Protein AF-A0A1G6MCB2-F1 (afdb_monomer_lite)

Secondary structure (DSSP, 8-state):
-----PPP----HHHHHHHHHHHHHHHHHS---HHHHHHHSS--HHHHHHHHT-STTSPPHHHHHHHHT--HHHHHHHHHHHHHHHHTTPPPSS-HHHHHHHHHHHHHHHSS--HHHHHHHHHHHHHHHHHH-HHHHHHHHHHHHHHHHHHHHHH-

Foldseek 3Di:
DDDPPDDQDDDDPVVLVVLLVVVLCCVQPVVDDLVNSVVVDSDDPVRNVVSQPPDVVDHGSVVSSVVVVPDVVVVVVVVVVQVVCVVVVHDRPDPPVVVVVVVVVVCVVVLAPPLVNLLVVLVVVLVVVCVVPVVVSVVVVVVSVVVSVVRVVPRD

pLDDT: mean 75.67, std 14.02, range [34.69, 95.62]

Structure (mmCIF, N/CA/C/O backbone):
data_AF-A0A1G6MCB2-F1
#
_entry.id   AF-A0A1G6MCB2-F1
#
loop_
_atom_site.group_PDB
_atom_site.id
_atom_site.type_symbol
_atom_site.label_atom_id
_atom_site.label_alt_id
_atom_site.label_comp_id
_atom_site.label_asym_id
_atom_site.label_entity_id
_atom_site.label_seq_id
_atom_site.pdbx_PDB_ins_code
_atom_site.Cartn_x
_atom_site.Cartn_y
_atom_site.Cartn_z
_atom_site.occupancy
_atom_site.B_iso_or_equiv
_atom_site.auth_seq_id
_atom_site.auth_comp_id
_atom_site.auth_asym_id
_atom_site.auth_atom_id
_atom_site.pdbx_PDB_model_num
ATOM 1 N N . MET A 1 1 ? -46.541 5.084 17.894 1.00 36.16 1 MET A N 1
ATOM 2 C CA . MET A 1 1 ? -45.274 4.320 17.823 1.00 36.16 1 MET A CA 1
ATOM 3 C C . MET A 1 1 ? -44.115 5.305 17.905 1.00 36.16 1 MET A C 1
ATOM 5 O O . MET A 1 1 ? -43.926 6.080 16.977 1.00 36.16 1 MET A O 1
ATOM 9 N N . ALA A 1 2 ? -43.405 5.352 19.033 1.00 34.69 2 ALA A N 1
ATOM 10 C CA . ALA A 1 2 ? -42.276 6.259 19.226 1.00 34.69 2 ALA A CA 1
ATOM 11 C C . ALA A 1 2 ? -41.012 5.657 18.590 1.00 34.69 2 ALA A C 1
ATOM 13 O O . ALA A 1 2 ? -40.530 4.615 19.033 1.00 34.69 2 ALA A O 1
ATOM 14 N N . LYS A 1 3 ? -40.476 6.299 17.545 1.00 37.91 3 LYS A N 1
ATOM 15 C CA . LYS A 1 3 ? -39.128 5.999 17.046 1.00 37.91 3 LYS A CA 1
ATOM 16 C C . LYS A 1 3 ? -38.129 6.471 18.105 1.00 37.91 3 LYS A C 1
ATOM 18 O O . LYS A 1 3 ? -37.939 7.670 18.270 1.00 37.91 3 LYS A O 1
ATOM 23 N N . LYS A 1 4 ? -37.511 5.533 18.830 1.00 37.75 4 LYS A N 1
ATOM 24 C CA . LYS A 1 4 ? -36.313 5.795 19.639 1.00 37.75 4 LYS A CA 1
ATOM 25 C C . LYS A 1 4 ? -35.195 6.238 18.692 1.00 37.75 4 LYS A C 1
ATOM 27 O O . LYS A 1 4 ? -34.599 5.414 18.007 1.00 37.75 4 LYS A O 1
ATOM 32 N N . THR A 1 5 ? -34.927 7.535 18.633 1.00 40.19 5 THR A N 1
ATOM 33 C CA . THR A 1 5 ? -33.677 8.080 18.104 1.00 40.19 5 THR A CA 1
ATOM 34 C C . THR A 1 5 ? -32.558 7.634 19.041 1.00 40.19 5 THR A C 1
ATOM 36 O O . THR A 1 5 ? -32.458 8.115 20.168 1.00 40.19 5 THR A O 1
ATOM 39 N N . ALA A 1 6 ? -31.758 6.658 18.608 1.00 47.28 6 ALA A N 1
ATOM 40 C CA . ALA A 1 6 ? -30.525 6.288 19.291 1.00 47.28 6 ALA A CA 1
ATOM 41 C C . ALA A 1 6 ? -29.640 7.541 19.402 1.00 47.28 6 ALA A C 1
ATOM 43 O O . ALA A 1 6 ? -29.409 8.227 18.404 1.00 47.28 6 ALA A O 1
ATOM 44 N N . GLY A 1 7 ? -29.221 7.882 20.622 1.00 48.47 7 GLY A N 1
ATOM 45 C CA . GLY A 1 7 ? -28.342 9.021 20.864 1.00 48.47 7 GLY A CA 1
ATOM 46 C C . GLY A 1 7 ? -27.043 8.835 20.088 1.00 48.47 7 GLY A C 1
ATOM 47 O O . GLY A 1 7 ? -26.383 7.810 20.242 1.00 48.47 7 GLY A O 1
ATOM 48 N N . LYS A 1 8 ? -26.699 9.804 19.233 1.00 59.78 8 LYS A N 1
ATOM 49 C CA . LYS A 1 8 ? -25.402 9.830 18.548 1.00 59.78 8 LYS A CA 1
ATOM 50 C C . LYS A 1 8 ? -24.305 9.822 19.606 1.00 59.78 8 LYS A C 1
ATOM 52 O O . LYS A 1 8 ? -24.335 10.654 20.511 1.00 59.78 8 LYS A O 1
ATOM 57 N N . LYS A 1 9 ? -23.348 8.904 19.493 1.00 67.00 9 LYS A N 1
ATOM 58 C CA . LYS A 1 9 ? -22.188 8.873 20.380 1.00 67.00 9 LYS A CA 1
ATOM 59 C C . LYS A 1 9 ? -21.376 10.155 20.169 1.00 67.00 9 LYS A C 1
ATOM 61 O O . LYS A 1 9 ? -20.851 10.391 19.082 1.00 67.00 9 LYS A O 1
ATOM 66 N N . GLU A 1 10 ? -21.310 11.013 21.184 1.00 73.31 10 GLU A N 1
ATOM 67 C CA . GLU A 1 10 ? -20.465 12.208 21.142 1.00 73.31 10 GLU A CA 1
ATOM 68 C C . GLU A 1 10 ? -19.016 11.821 21.429 1.00 73.31 10 GLU A C 1
ATOM 70 O O . GLU A 1 10 ? -18.661 11.389 22.524 1.00 73.31 10 GLU A O 1
ATOM 75 N N . TRP A 1 11 ? -18.178 11.958 20.409 1.00 78.50 11 TRP A N 1
ATOM 76 C CA . TRP A 1 11 ? -16.747 11.711 20.492 1.00 78.50 11 TRP A CA 1
ATOM 77 C C . TRP A 1 11 ? -16.010 12.965 20.960 1.00 78.50 11 TRP A C 1
ATOM 79 O O . TRP A 1 11 ? -16.284 14.074 20.493 1.00 78.50 11 TRP A O 1
ATOM 89 N N . THR A 1 12 ? -15.000 12.801 21.812 1.00 86.69 12 THR A N 1
ATOM 90 C CA . THR A 1 12 ? -14.097 13.909 22.137 1.00 86.69 12 THR A CA 1
ATOM 91 C C . THR A 1 12 ? -13.251 14.295 20.920 1.00 86.69 12 THR A C 1
ATOM 93 O O . THR A 1 12 ? -13.000 13.495 20.016 1.00 86.69 12 THR A O 1
ATOM 96 N N . LYS A 1 13 ? -12.717 15.522 20.903 1.00 83.12 13 LYS A N 1
ATOM 97 C CA . LYS A 1 13 ? -11.844 16.006 19.814 1.00 83.12 13 LYS A CA 1
ATOM 98 C C . LYS A 1 13 ? -10.632 15.093 19.568 1.00 83.12 13 LYS A C 1
ATOM 100 O O . LYS A 1 13 ? -10.228 14.898 18.426 1.00 83.12 13 LYS A O 1
ATOM 105 N N . LYS A 1 14 ? -10.057 14.526 20.635 1.00 84.94 14 LYS A N 1
ATOM 106 C CA . LYS A 1 14 ? -8.897 13.625 20.555 1.00 84.94 14 LYS A CA 1
ATOM 107 C C . LYS A 1 14 ? -9.273 12.262 19.969 1.00 84.94 14 LYS A C 1
ATOM 109 O O . LYS A 1 14 ? -8.492 11.686 19.217 1.00 84.94 14 LYS A O 1
ATOM 114 N N . GLU A 1 15 ? -10.457 11.756 20.298 1.00 84.31 15 GLU A N 1
ATOM 115 C CA . GLU A 1 15 ? -10.978 10.507 19.738 1.00 84.31 15 GLU A CA 1
ATOM 116 C C . GLU A 1 15 ? -11.364 10.673 18.272 1.00 84.31 15 GLU A C 1
ATOM 118 O O . GLU A 1 15 ? -10.999 9.825 17.467 1.00 84.31 15 GLU A O 1
ATOM 123 N N . LEU A 1 16 ? -11.997 11.791 17.902 1.00 85.31 16 LEU A N 1
ATOM 124 C CA . LEU A 1 16 ? -12.309 12.102 16.504 1.00 85.31 16 LEU A CA 1
ATOM 125 C C . LEU A 1 16 ? -11.060 12.118 15.630 1.00 85.31 16 LEU A C 1
ATOM 127 O O . LEU A 1 16 ? -11.087 11.577 14.531 1.00 85.31 16 LEU A O 1
ATOM 131 N N . GLU A 1 17 ? -9.961 12.692 16.118 1.00 85.38 17 GLU A N 1
ATOM 132 C CA . GLU A 1 17 ? -8.720 12.725 15.343 1.00 85.38 17 GLU A CA 1
ATOM 133 C C . GLU A 1 17 ? -8.082 11.333 15.219 1.00 85.38 17 GLU A C 1
ATOM 135 O O . GLU A 1 17 ? -7.570 10.982 14.156 1.00 85.38 17 GLU A O 1
ATOM 140 N N . ARG A 1 18 ? -8.172 10.498 16.265 1.00 85.69 18 ARG A N 1
ATOM 141 C CA . ARG A 1 18 ? -7.745 9.089 16.197 1.00 85.69 18 ARG A CA 1
ATOM 142 C C . ARG A 1 18 ? -8.581 8.289 15.200 1.00 85.69 18 ARG A C 1
ATOM 144 O O . ARG A 1 18 ? -8.017 7.571 14.381 1.00 85.69 18 ARG A O 1
ATOM 151 N N . ILE A 1 19 ? -9.904 8.434 15.250 1.00 87.81 19 ILE A N 1
ATOM 152 C CA . ILE A 1 19 ? -10.839 7.754 14.345 1.00 87.81 19 ILE A CA 1
ATOM 153 C C . ILE A 1 19 ? -10.600 8.211 12.908 1.00 87.81 19 ILE A C 1
ATOM 155 O O . ILE A 1 19 ? -10.506 7.376 12.015 1.00 87.81 19 ILE A O 1
ATOM 159 N N . ARG A 1 20 ? -10.416 9.518 12.685 1.00 89.94 20 ARG A N 1
ATOM 160 C CA . ARG A 1 20 ? -10.052 10.054 11.374 1.00 89.94 20 ARG A CA 1
ATOM 161 C C . ARG A 1 20 ? -8.779 9.404 10.845 1.00 89.94 20 ARG A C 1
ATOM 163 O O . ARG A 1 20 ? -8.791 8.929 9.718 1.00 89.94 20 ARG A O 1
ATOM 170 N N . SER A 1 21 ? -7.709 9.384 11.640 1.00 85.50 21 SER A N 1
ATOM 171 C CA . SER A 1 21 ? -6.424 8.812 11.224 1.00 85.50 21 SER A CA 1
ATOM 172 C C . SER A 1 21 ? -6.535 7.326 10.879 1.00 85.50 21 SER A C 1
ATOM 174 O O . SER A 1 21 ? -5.906 6.874 9.929 1.00 85.50 21 SER A O 1
ATOM 176 N N . LEU A 1 22 ? -7.333 6.571 11.634 1.00 86.19 22 LEU A N 1
ATOM 177 C CA . LEU A 1 22 ? -7.572 5.156 11.368 1.00 86.19 22 LEU A CA 1
ATOM 178 C C . LEU A 1 22 ? -8.383 4.948 10.082 1.00 86.19 22 LEU A C 1
ATOM 180 O O . LEU A 1 22 ? -8.021 4.128 9.249 1.00 86.19 22 LEU A O 1
ATOM 184 N N . MET A 1 23 ? -9.463 5.706 9.897 1.00 88.44 23 MET A N 1
ATOM 185 C CA . MET A 1 23 ? -10.289 5.633 8.688 1.00 88.44 23 MET A CA 1
ATOM 186 C C . MET A 1 23 ? -9.527 6.057 7.437 1.00 88.44 23 MET A C 1
ATOM 188 O O . MET A 1 23 ? -9.745 5.499 6.366 1.00 88.44 23 MET A O 1
ATOM 192 N N . GLU A 1 24 ? -8.637 7.034 7.577 1.00 87.94 24 GLU A N 1
ATOM 193 C CA . GLU A 1 24 ? -7.734 7.474 6.523 1.00 87.94 24 GLU A CA 1
ATOM 194 C C . GLU A 1 24 ? -6.824 6.328 6.069 1.00 87.94 24 GLU A C 1
ATOM 196 O O . GLU A 1 24 ? -6.745 6.055 4.874 1.00 87.94 24 GLU A O 1
ATOM 201 N N . ASP A 1 25 ? -6.214 5.604 7.012 1.00 79.12 25 ASP A N 1
ATOM 202 C CA . ASP A 1 25 ? -5.392 4.423 6.724 1.00 79.12 25 ASP A CA 1
ATOM 203 C C . ASP A 1 25 ? -6.205 3.291 6.074 1.00 79.12 25 ASP A C 1
ATOM 205 O O . ASP A 1 25 ? -5.805 2.748 5.045 1.00 79.12 25 ASP A O 1
ATOM 209 N N . LEU A 1 26 ? -7.389 2.979 6.609 1.00 80.81 26 LEU A N 1
ATOM 210 C CA . LEU A 1 26 ? -8.266 1.946 6.048 1.00 80.81 26 LEU A CA 1
ATOM 211 C C . LEU A 1 26 ? -8.708 2.277 4.613 1.00 80.81 26 LEU A C 1
ATOM 213 O O . LEU A 1 26 ? -8.744 1.401 3.746 1.00 80.81 26 LEU A O 1
ATOM 217 N N . TYR A 1 27 ? -9.016 3.546 4.345 1.00 86.38 27 TYR A N 1
ATOM 218 C CA . TYR A 1 27 ? -9.424 4.006 3.022 1.00 86.38 27 TYR A CA 1
ATOM 219 C C . TYR A 1 27 ? -8.267 3.985 2.013 1.00 86.38 27 TYR A C 1
ATOM 221 O O . TYR A 1 27 ? -8.420 3.475 0.902 1.00 86.38 27 TYR A O 1
ATOM 229 N N . ILE A 1 28 ? -7.116 4.546 2.398 1.00 80.38 28 ILE A N 1
ATOM 230 C CA . ILE A 1 28 ? -5.965 4.751 1.511 1.00 80.38 28 ILE A CA 1
ATOM 231 C C . ILE A 1 28 ? -5.183 3.449 1.313 1.00 80.38 28 ILE A C 1
ATOM 233 O O . ILE A 1 28 ? -4.854 3.112 0.183 1.00 80.38 28 ILE A O 1
ATOM 237 N N . ASN A 1 29 ? -4.899 2.707 2.386 1.00 72.56 29 ASN A N 1
ATOM 238 C CA . ASN A 1 29 ? -3.966 1.574 2.358 1.00 72.56 29 ASN A CA 1
ATOM 239 C C . ASN A 1 29 ? -4.654 0.207 2.354 1.00 72.56 29 ASN A C 1
ATOM 241 O O . ASN A 1 29 ? -4.046 -0.785 1.954 1.00 72.56 29 ASN A O 1
ATOM 245 N N . LYS A 1 30 ? -5.903 0.119 2.828 1.00 73.88 30 LYS A N 1
ATOM 246 C CA . LYS A 1 30 ? -6.660 -1.147 2.898 1.00 73.88 30 LYS A CA 1
ATOM 247 C C . LYS A 1 30 ? -7.822 -1.214 1.909 1.00 73.88 30 LYS A C 1
ATOM 249 O O . LYS A 1 30 ? -8.566 -2.188 1.921 1.00 73.88 30 LYS A O 1
ATOM 254 N N . SER A 1 31 ? -7.961 -0.213 1.035 1.00 77.88 31 SER A N 1
ATOM 255 C CA . SER A 1 31 ? -8.990 -0.149 -0.012 1.00 77.88 31 SER A CA 1
ATOM 256 C C . SER A 1 31 ? -10.439 -0.257 0.484 1.00 77.88 31 SER A C 1
ATOM 258 O O . SER A 1 31 ? -11.329 -0.627 -0.282 1.00 77.88 31 SER A O 1
ATOM 260 N N . TYR A 1 32 ? -10.710 0.123 1.735 1.00 81.38 32 TYR A N 1
ATOM 261 C CA . TYR A 1 32 ? -12.082 0.195 2.237 1.00 81.38 32 TYR A CA 1
ATOM 262 C C . TYR A 1 32 ? -12.879 1.261 1.479 1.00 81.38 32 TYR A C 1
ATOM 264 O O . TYR A 1 32 ? -12.391 2.356 1.192 1.00 81.38 32 TYR A O 1
ATOM 272 N N . SER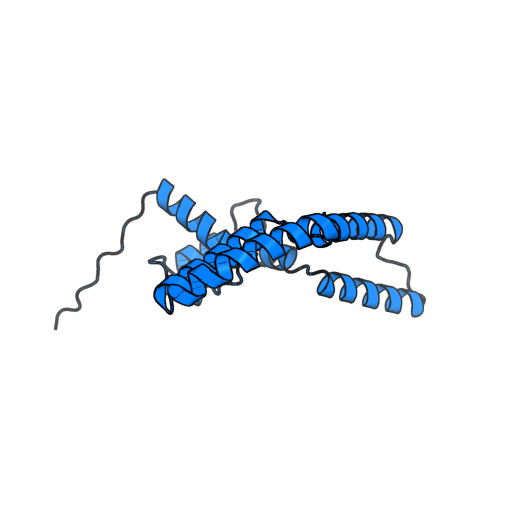 A 1 33 ? -14.144 0.969 1.184 1.00 86.44 33 SER A N 1
ATOM 273 C CA . SER A 1 33 ? -15.079 1.965 0.663 1.00 86.44 33 SER A CA 1
ATOM 274 C C . SER A 1 33 ? -15.615 2.859 1.784 1.00 86.44 33 SER A C 1
ATOM 276 O O . SER A 1 33 ? -15.731 2.451 2.939 1.00 86.44 33 SER A O 1
ATOM 278 N N . LEU A 1 34 ? -16.027 4.082 1.438 1.00 85.31 34 LEU A N 1
ATOM 279 C CA . LEU A 1 34 ? -16.682 4.982 2.395 1.00 85.31 34 LEU A CA 1
ATOM 280 C C . LEU A 1 34 ? -17.957 4.357 2.982 1.00 85.31 34 LEU A C 1
ATOM 282 O O . LEU A 1 34 ? -18.261 4.581 4.146 1.00 85.31 34 LEU A O 1
ATOM 286 N N . ALA A 1 35 ? -18.681 3.554 2.194 1.00 84.50 35 ALA A N 1
ATOM 287 C CA . ALA A 1 35 ? -19.880 2.857 2.647 1.00 84.50 35 ALA A CA 1
ATOM 288 C C . ALA A 1 35 ? -19.565 1.812 3.729 1.00 84.50 35 ALA A C 1
ATOM 290 O O . ALA A 1 35 ? -20.271 1.754 4.731 1.00 84.50 35 ALA A O 1
ATOM 291 N N . GLN A 1 36 ? -18.481 1.044 3.564 1.00 82.81 36 GLN A N 1
ATOM 292 C CA . GLN A 1 36 ? -18.005 0.106 4.589 1.00 82.81 36 GLN A CA 1
ATOM 293 C C . GLN A 1 36 ? -17.585 0.845 5.861 1.00 82.81 36 GLN A C 1
ATOM 295 O O . GLN A 1 36 ? -18.010 0.473 6.948 1.00 82.81 36 GLN A O 1
ATOM 300 N N . LEU A 1 37 ? -16.842 1.949 5.729 1.00 85.94 37 LEU A N 1
ATOM 301 C CA . LEU A 1 37 ? -16.427 2.756 6.881 1.00 85.94 37 LEU A CA 1
ATOM 302 C C . LEU A 1 37 ? -17.621 3.349 7.644 1.00 85.94 37 LEU A C 1
ATOM 304 O O . LEU A 1 37 ? -17.601 3.368 8.867 1.00 85.94 37 LEU A O 1
ATOM 308 N N . ILE A 1 38 ? -18.666 3.802 6.946 1.00 85.62 38 ILE A N 1
ATOM 309 C CA . ILE A 1 38 ? -19.906 4.297 7.573 1.00 85.62 38 ILE A CA 1
ATOM 310 C C . ILE A 1 38 ? -20.693 3.156 8.235 1.00 85.62 38 ILE A C 1
ATOM 312 O O . ILE A 1 38 ? -21.347 3.373 9.249 1.00 85.62 38 ILE A O 1
ATOM 316 N N . GLY A 1 39 ? -20.674 1.955 7.652 1.00 81.56 39 GLY A N 1
ATOM 317 C CA . GLY A 1 39 ? -21.378 0.794 8.198 1.00 81.56 39 GLY A CA 1
ATOM 318 C C . GLY A 1 39 ? -20.715 0.219 9.451 1.00 81.56 39 GLY A C 1
ATOM 319 O O . GLY A 1 39 ? -21.408 -0.217 10.364 1.00 81.56 39 GLY A O 1
ATOM 320 N N . GLU A 1 40 ? -19.383 0.233 9.503 1.00 81.25 40 GLU A N 1
ATOM 321 C CA . GLU A 1 40 ? -18.601 -0.317 10.617 1.00 81.25 40 GLU A CA 1
ATOM 322 C C . GLU A 1 40 ? -18.396 0.679 11.765 1.00 81.25 40 GLU A C 1
ATOM 324 O O . GLU A 1 40 ? -18.183 0.274 12.909 1.00 81.25 40 GLU A O 1
ATOM 329 N N . TRP A 1 41 ? -18.471 1.982 11.485 1.00 80.81 41 TRP A N 1
ATOM 330 C CA . TRP A 1 41 ? -18.185 3.029 12.459 1.00 80.81 41 TRP A CA 1
ATOM 331 C C . TRP A 1 41 ? -19.344 4.012 12.594 1.00 80.81 41 TRP A C 1
ATOM 333 O O . TRP A 1 41 ? -19.926 4.446 11.606 1.00 80.81 41 TRP A O 1
ATOM 343 N N . ASP A 1 42 ? -19.614 4.464 13.822 1.00 81.12 42 ASP A N 1
ATOM 344 C CA . ASP A 1 42 ? -20.643 5.472 14.128 1.00 81.12 42 ASP A CA 1
ATOM 345 C C . ASP A 1 42 ? -20.186 6.900 13.745 1.00 81.12 42 ASP A C 1
ATOM 347 O O . ASP A 1 42 ? -20.066 7.805 14.576 1.00 81.12 42 ASP A O 1
ATOM 351 N N . VAL A 1 43 ? -19.841 7.090 12.468 1.00 84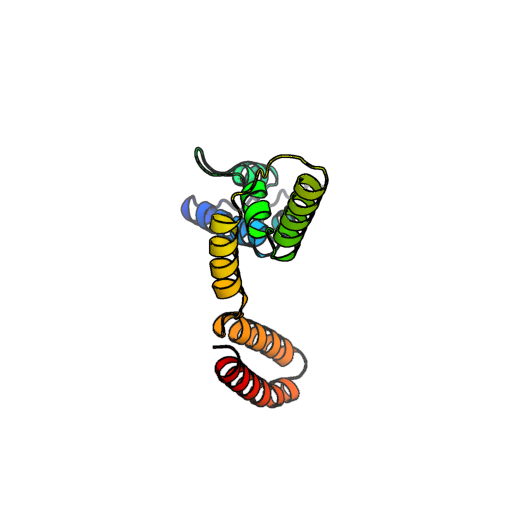.06 43 VAL A N 1
ATOM 352 C CA . VAL A 1 43 ? -19.426 8.361 11.866 1.00 84.06 43 VAL A CA 1
ATOM 353 C C . VAL A 1 43 ? -20.339 8.672 10.687 1.00 84.06 43 VAL A C 1
ATOM 355 O O . VAL A 1 43 ? -20.564 7.855 9.798 1.00 84.06 43 VAL A O 1
ATOM 358 N N . SER A 1 44 ? -20.867 9.896 10.652 1.00 85.56 44 SER A N 1
ATOM 359 C CA . SER A 1 44 ? -21.781 10.303 9.584 1.00 85.56 44 SER A CA 1
ATOM 360 C C . SER A 1 44 ? -21.082 10.417 8.224 1.00 85.56 44 SER A C 1
ATOM 362 O O . SER A 1 44 ? -19.928 10.848 8.135 1.00 85.56 44 SER A O 1
ATOM 364 N N . ALA A 1 45 ? -21.826 10.154 7.146 1.00 85.00 45 ALA A N 1
ATOM 365 C CA . ALA A 1 45 ? -21.349 10.346 5.775 1.00 85.00 45 ALA A CA 1
ATOM 366 C C . ALA A 1 45 ? -20.825 11.773 5.518 1.00 85.00 45 ALA A C 1
ATOM 368 O O . ALA A 1 45 ? -19.842 11.959 4.804 1.00 85.00 45 ALA A O 1
ATOM 369 N N . GLN A 1 46 ? -21.442 12.785 6.141 1.00 86.25 46 GLN A N 1
ATOM 370 C CA . GLN A 1 46 ? -21.009 14.181 6.033 1.00 86.25 46 GLN A CA 1
ATOM 371 C C . GLN A 1 46 ? -19.632 14.407 6.671 1.00 86.25 46 GLN A C 1
ATOM 373 O O . GLN A 1 46 ? -18.785 1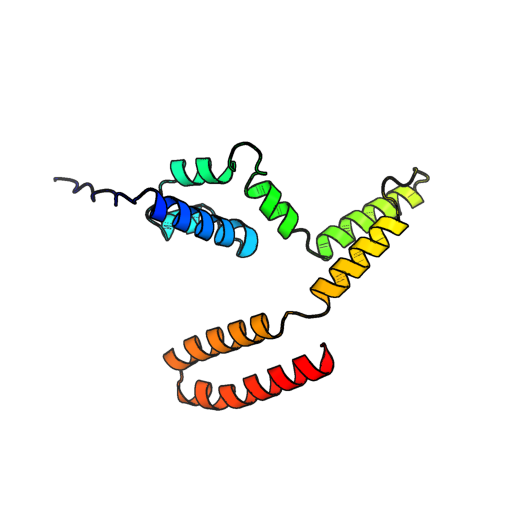5.090 6.092 1.00 86.25 46 GLN A O 1
ATOM 378 N N . THR A 1 47 ? -19.389 13.812 7.843 1.00 88.38 47 THR A N 1
ATOM 379 C CA . THR A 1 47 ? -18.092 13.876 8.533 1.00 88.38 47 THR A CA 1
ATOM 380 C C . THR A 1 47 ? -17.004 13.229 7.684 1.00 88.38 47 THR A C 1
ATOM 382 O O . THR A 1 47 ? -15.958 13.838 7.455 1.00 88.38 47 THR A O 1
ATOM 385 N N . LEU A 1 48 ? -17.280 12.034 7.158 1.00 89.06 48 LEU A N 1
ATOM 386 C CA . LEU A 1 48 ? -16.328 11.288 6.344 1.00 89.06 48 LEU A CA 1
ATOM 387 C C . LEU A 1 48 ? -16.012 12.020 5.030 1.00 89.06 48 LEU A C 1
ATOM 389 O O . LEU A 1 48 ? -14.848 12.157 4.666 1.00 89.06 48 LEU A O 1
ATOM 393 N N . ALA A 1 49 ? -17.023 12.589 4.363 1.00 87.62 49 ALA A N 1
ATOM 394 C CA . ALA A 1 49 ? -16.835 13.399 3.158 1.00 87.62 49 ALA A CA 1
ATOM 395 C C . ALA A 1 49 ? -15.996 14.663 3.415 1.00 87.62 49 ALA A C 1
ATOM 397 O O . ALA A 1 49 ? -15.215 15.070 2.556 1.00 87.62 49 ALA A O 1
ATOM 398 N N . LYS A 1 50 ? -16.126 15.283 4.596 1.00 89.44 50 LYS A N 1
ATOM 399 C CA . LYS A 1 50 ? -15.285 16.418 4.999 1.00 89.44 50 LYS A CA 1
ATOM 400 C C . LYS A 1 50 ? -13.839 15.986 5.229 1.00 89.44 50 LYS A C 1
ATOM 402 O O . LYS A 1 50 ? -12.935 16.676 4.776 1.00 89.44 50 LYS A O 1
ATOM 407 N N . TRP A 1 51 ? -13.619 14.862 5.906 1.00 92.12 51 TRP A N 1
ATOM 408 C CA . TRP A 1 51 ? -12.272 14.335 6.141 1.00 92.12 51 TRP A CA 1
ATOM 409 C C . TRP A 1 51 ? -11.578 13.914 4.850 1.00 92.12 51 TRP A C 1
ATOM 411 O O . TRP A 1 51 ? -10.404 14.229 4.677 1.00 92.12 51 TRP A O 1
ATOM 421 N N . LYS A 1 52 ? -12.324 13.319 3.912 1.00 91.12 52 LYS A N 1
ATOM 422 C CA . LYS A 1 52 ? -11.829 12.896 2.597 1.00 91.12 52 LYS A CA 1
ATOM 423 C C . LYS A 1 52 ? -11.159 14.023 1.806 1.00 91.12 52 LYS A C 1
ATOM 425 O O . LYS A 1 52 ? -10.208 13.782 1.067 1.00 91.12 52 LYS A O 1
ATOM 430 N N . LYS A 1 53 ? -11.627 15.263 1.977 1.00 91.38 53 LYS A N 1
ATOM 431 C CA . LYS A 1 53 ? -11.062 16.449 1.315 1.00 91.38 53 LYS A CA 1
ATOM 432 C C . LYS A 1 53 ? -9.664 16.830 1.819 1.00 91.38 53 LYS A C 1
ATOM 434 O O . LYS A 1 53 ? -9.024 17.655 1.184 1.00 91.38 53 LYS A O 1
ATOM 439 N N . GLY A 1 54 ? -9.191 16.237 2.916 1.00 84.56 54 GLY A N 1
ATOM 440 C CA . GLY A 1 54 ? -7.937 16.623 3.562 1.00 84.56 54 GLY A CA 1
ATOM 441 C C . GLY A 1 54 ? -8.069 17.901 4.398 1.00 84.56 54 GLY A C 1
ATOM 442 O O . GLY A 1 54 ? -9.099 18.584 4.386 1.00 84.56 54 GLY A O 1
ATOM 443 N N . LYS A 1 55 ? -7.035 18.216 5.187 1.00 84.56 55 LYS A N 1
ATOM 444 C CA . LYS A 1 55 ? -6.893 19.543 5.814 1.00 84.56 55 LYS A CA 1
ATOM 445 C C . LYS A 1 55 ? -6.394 20.572 4.788 1.00 84.56 55 LYS A C 1
ATOM 447 O O . LYS A 1 55 ? -5.846 20.193 3.757 1.00 84.56 55 LYS A O 1
ATOM 452 N N . PRO A 1 56 ? -6.526 21.879 5.076 1.00 80.81 56 PRO A N 1
ATOM 453 C CA . PRO A 1 56 ? -5.864 22.912 4.285 1.00 80.81 56 PRO A CA 1
ATOM 454 C C . PRO A 1 56 ? -4.364 22.610 4.132 1.00 80.81 56 PRO A C 1
ATOM 456 O O . PRO A 1 56 ? -3.667 22.460 5.132 1.00 80.81 56 PRO A O 1
ATOM 459 N N . GLY A 1 57 ? -3.892 22.494 2.888 1.00 78.75 57 GLY A N 1
ATOM 460 C CA . GLY A 1 57 ? -2.505 22.138 2.561 1.00 78.75 57 GLY A CA 1
ATOM 461 C C . GLY A 1 57 ? -2.218 20.635 2.430 1.00 78.75 57 GLY A C 1
ATOM 462 O O . GLY A 1 57 ? -1.113 20.272 2.039 1.00 78.75 57 GLY A O 1
ATOM 463 N N . GLU A 1 58 ? -3.186 19.757 2.707 1.00 81.25 58 GLU A N 1
ATOM 464 C CA . GLU A 1 58 ? -3.074 18.314 2.468 1.00 81.25 58 GLU A CA 1
ATOM 465 C C . GLU A 1 58 ? -3.741 17.931 1.141 1.00 81.25 58 GLU A C 1
ATOM 467 O O . GLU A 1 58 ? -4.783 18.472 0.771 1.00 81.25 58 GLU A O 1
ATOM 472 N N . LYS A 1 59 ? -3.163 16.944 0.447 1.00 82.50 59 LYS A N 1
ATOM 473 C CA . LYS A 1 59 ? -3.839 16.264 -0.664 1.00 82.50 59 LYS A CA 1
ATOM 474 C C . LYS A 1 59 ? -5.078 15.527 -0.155 1.00 82.50 59 LYS A C 1
ATOM 476 O O . LYS A 1 59 ? -5.113 15.042 0.981 1.00 82.50 59 LYS A O 1
ATOM 481 N N . THR A 1 60 ? -6.073 15.389 -1.019 1.00 91.12 60 THR A N 1
ATOM 482 C CA . THR A 1 60 ? -7.277 14.613 -0.720 1.00 91.12 60 THR A CA 1
ATOM 483 C C . THR A 1 60 ? -6.932 13.147 -0.449 1.00 91.12 60 THR A C 1
ATOM 485 O O . THR A 1 60 ? -5.869 12.636 -0.813 1.00 91.12 60 THR A O 1
ATOM 488 N N . TRP A 1 61 ? -7.834 12.438 0.224 1.00 89.81 61 TRP A N 1
ATOM 489 C CA . TRP A 1 61 ? -7.675 11.004 0.455 1.00 89.81 61 TRP A CA 1
ATOM 490 C C . TRP A 1 61 ? -7.659 10.231 -0.864 1.00 89.81 61 TRP A C 1
ATOM 492 O O . TRP A 1 61 ? -6.916 9.267 -0.966 1.00 89.81 61 TRP A O 1
ATOM 502 N N . ASP A 1 62 ? -8.413 10.677 -1.874 1.00 84.94 62 ASP A N 1
ATOM 503 C CA . ASP A 1 62 ? -8.407 10.078 -3.215 1.00 84.94 62 ASP A CA 1
ATOM 504 C C . ASP A 1 62 ? -7.053 10.231 -3.907 1.00 84.94 62 ASP A C 1
ATOM 506 O O . ASP A 1 62 ? -6.528 9.263 -4.436 1.00 84.94 62 ASP A O 1
ATOM 510 N N . GLU A 1 63 ? -6.454 11.422 -3.874 1.00 82.44 63 GLU A N 1
ATOM 511 C CA . GLU A 1 63 ? -5.140 11.661 -4.486 1.00 82.44 63 GLU A CA 1
ATOM 512 C C . GLU A 1 63 ? -4.031 10.884 -3.779 1.00 82.44 63 GLU A C 1
ATOM 514 O O . GLU A 1 63 ? -3.104 10.391 -4.417 1.00 82.44 63 GLU A O 1
ATOM 519 N N . ARG A 1 64 ? -4.117 10.764 -2.451 1.00 79.38 64 ARG A N 1
ATOM 520 C CA . ARG A 1 64 ? -3.162 9.973 -1.666 1.00 79.38 64 ARG A CA 1
ATOM 521 C C . ARG A 1 64 ? -3.365 8.478 -1.872 1.00 79.38 64 ARG A C 1
ATOM 523 O O . ARG A 1 64 ? -2.382 7.759 -1.997 1.00 79.38 64 ARG A O 1
ATOM 530 N N . LYS A 1 65 ? -4.615 8.028 -1.989 1.00 78.44 65 LYS A N 1
ATOM 531 C CA . LYS A 1 65 ? -4.940 6.660 -2.391 1.00 78.44 65 LYS A CA 1
ATOM 532 C C . LYS A 1 65 ? -4.410 6.367 -3.789 1.00 78.44 65 LYS A C 1
ATOM 534 O O . LYS A 1 65 ? -3.712 5.387 -3.948 1.00 78.44 65 LYS A O 1
ATOM 539 N N . ALA A 1 66 ? -4.643 7.241 -4.764 1.00 72.31 66 ALA A N 1
ATOM 540 C CA . ALA A 1 66 ? -4.125 7.088 -6.121 1.00 72.31 66 ALA A CA 1
ATOM 541 C C . ALA A 1 66 ? -2.589 7.046 -6.160 1.00 72.31 66 ALA A C 1
ATOM 543 O O . ALA A 1 66 ? -2.022 6.291 -6.940 1.00 72.31 66 ALA A O 1
ATOM 544 N N . PHE A 1 67 ? -1.919 7.826 -5.305 1.00 64.94 67 PHE A N 1
ATOM 545 C CA . PHE A 1 67 ? -0.465 7.782 -5.156 1.00 64.94 67 PHE A CA 1
ATOM 546 C C . PHE A 1 67 ? 0.025 6.466 -4.532 1.00 64.94 67 PHE A C 1
ATOM 548 O O . PHE A 1 67 ? 1.043 5.945 -4.967 1.00 64.94 67 PHE A O 1
ATOM 555 N N . ASN A 1 68 ? -0.694 5.905 -3.559 1.00 58.62 68 ASN A N 1
ATOM 556 C CA . ASN A 1 68 ? -0.354 4.606 -2.965 1.00 58.62 68 ASN A CA 1
ATOM 557 C C . ASN A 1 68 ? -0.753 3.422 -3.868 1.00 58.62 68 ASN A C 1
ATOM 559 O O . ASN A 1 68 ? -0.089 2.391 -3.859 1.00 58.62 68 ASN A O 1
ATOM 563 N N . ASP A 1 69 ? -1.787 3.599 -4.692 1.00 59.09 69 ASP A N 1
ATOM 564 C CA . ASP A 1 69 ? -2.229 2.684 -5.748 1.00 59.09 69 ASP A CA 1
ATOM 565 C C . ASP A 1 69 ? -1.351 2.788 -7.014 1.00 59.09 69 ASP A C 1
ATOM 567 O O . ASP A 1 69 ? -1.612 2.070 -7.990 1.00 59.09 69 ASP A O 1
ATOM 571 N N . LEU A 1 70 ? -0.291 3.623 -7.019 1.00 58.34 70 LEU A N 1
ATOM 572 C CA . LEU A 1 70 ? 0.826 3.526 -7.972 1.00 58.34 70 LEU A CA 1
ATOM 573 C C . LEU A 1 70 ? 1.596 2.229 -7.704 1.00 58.34 70 LEU A C 1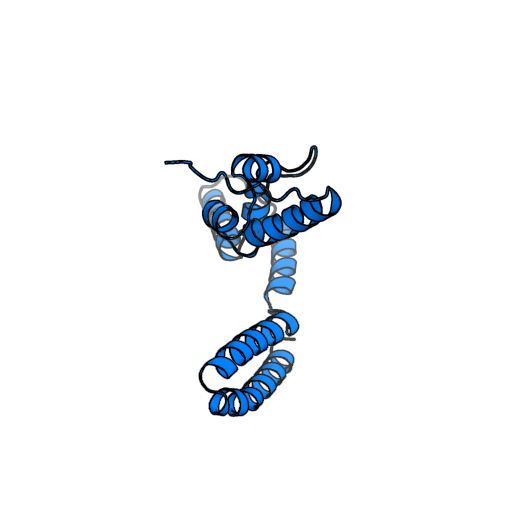
ATOM 575 O O . LEU A 1 70 ? 2.738 2.201 -7.260 1.00 58.34 70 LEU A O 1
ATOM 579 N N . THR A 1 71 ? 0.919 1.130 -7.988 1.00 56.03 71 THR A N 1
ATOM 580 C CA . THR A 1 71 ? 1.476 -0.204 -8.061 1.00 56.03 71 THR A CA 1
ATOM 581 C C . THR A 1 71 ? 2.523 -0.240 -9.179 1.00 56.03 71 THR A C 1
ATOM 583 O O . THR A 1 71 ? 2.386 0.480 -10.178 1.00 56.03 71 THR A O 1
ATOM 586 N N . PRO A 1 72 ? 3.528 -1.127 -9.095 1.00 52.56 72 PRO A N 1
ATOM 587 C CA . PRO A 1 72 ? 4.487 -1.357 -10.180 1.00 52.56 72 PRO A CA 1
ATOM 588 C C . PRO A 1 72 ? 3.826 -1.594 -11.546 1.00 52.56 72 PRO A C 1
ATOM 590 O O . PRO A 1 72 ? 4.397 -1.277 -12.587 1.00 52.56 72 PRO A O 1
ATOM 593 N N . ILE A 1 73 ? 2.592 -2.110 -11.547 1.00 52.97 73 ILE A N 1
ATOM 594 C CA . ILE A 1 73 ? 1.752 -2.301 -12.733 1.00 52.97 73 ILE A CA 1
ATOM 595 C C . ILE A 1 73 ? 1.366 -0.957 -13.367 1.00 52.97 73 ILE A C 1
ATOM 597 O O . ILE A 1 73 ? 1.594 -0.768 -14.557 1.00 52.97 73 ILE A O 1
ATOM 601 N N . LYS A 1 74 ? 0.849 -0.000 -12.583 1.00 61.25 74 LYS A N 1
ATOM 602 C CA . LYS A 1 74 ? 0.492 1.345 -13.072 1.00 61.25 74 LYS A CA 1
ATOM 603 C C . LYS A 1 74 ? 1.717 2.100 -13.591 1.00 61.25 74 LYS A C 1
ATOM 605 O O . LYS A 1 74 ? 1.653 2.793 -14.601 1.00 61.25 74 LYS A O 1
ATOM 610 N N . LEU A 1 75 ? 2.853 1.943 -12.910 1.00 63.72 75 LEU A N 1
ATOM 611 C CA . LEU A 1 75 ? 4.114 2.558 -13.324 1.00 63.72 75 LEU A CA 1
ATOM 612 C C . LEU A 1 75 ? 4.618 1.960 -14.649 1.00 63.72 75 LEU A C 1
ATOM 614 O O . LEU A 1 75 ? 5.085 2.688 -15.523 1.00 63.72 75 LEU A O 1
ATOM 618 N N . ARG A 1 76 ? 4.459 0.642 -14.825 1.00 57.38 76 ARG A N 1
ATOM 619 C CA . ARG A 1 76 ? 4.740 -0.062 -16.082 1.00 57.38 76 ARG A CA 1
ATOM 620 C C . ARG A 1 76 ? 3.840 0.416 -17.225 1.00 57.38 76 ARG A C 1
ATOM 622 O O . ARG A 1 76 ? 4.344 0.575 -18.330 1.00 57.38 76 ARG A O 1
ATOM 629 N N . GLU A 1 77 ? 2.553 0.666 -16.981 1.00 64.56 77 GLU A N 1
ATOM 630 C CA . GLU A 1 77 ? 1.633 1.223 -17.990 1.00 64.56 77 GLU A CA 1
ATOM 631 C C . GLU A 1 77 ? 2.110 2.596 -18.488 1.00 64.56 77 GLU A C 1
ATOM 633 O O . GLU A 1 77 ? 2.293 2.780 -19.690 1.00 64.56 77 GLU A O 1
ATOM 638 N N . VAL A 1 78 ? 2.431 3.517 -17.571 1.00 74.38 78 VAL A N 1
ATOM 639 C CA . VAL A 1 78 ? 2.937 4.863 -17.911 1.00 74.38 78 VAL A CA 1
ATOM 640 C C . VAL A 1 78 ? 4.244 4.800 -18.715 1.00 74.38 78 VAL A C 1
ATOM 642 O O . VAL A 1 78 ? 4.451 5.575 -19.647 1.00 74.38 78 VAL A O 1
ATOM 645 N N . LEU A 1 79 ? 5.130 3.856 -18.390 1.00 65.31 79 LEU A N 1
ATOM 646 C CA . LEU A 1 79 ? 6.379 3.635 -19.126 1.00 65.31 79 LEU A CA 1
ATOM 647 C C . LEU A 1 79 ? 6.152 3.118 -20.550 1.00 65.31 79 LEU A C 1
ATOM 649 O O . LEU A 1 79 ? 6.865 3.519 -21.469 1.00 65.31 79 LEU A O 1
ATOM 653 N N . LEU A 1 80 ? 5.179 2.224 -20.738 1.00 65.56 80 LEU A N 1
ATOM 654 C CA . LEU A 1 80 ? 4.829 1.694 -22.056 1.00 65.56 80 LEU A CA 1
ATOM 655 C C . LEU A 1 80 ? 4.198 2.774 -22.941 1.00 65.56 80 LEU A C 1
ATOM 657 O O . LEU A 1 80 ? 4.532 2.858 -24.121 1.00 65.56 80 LEU A O 1
ATOM 661 N N . GLU A 1 81 ? 3.347 3.631 -22.375 1.00 77.62 81 GLU A N 1
ATOM 662 C CA . GLU A 1 81 ? 2.790 4.790 -23.083 1.00 77.62 81 GLU A CA 1
ATOM 663 C C . GLU A 1 81 ? 3.887 5.762 -23.533 1.00 77.62 81 GLU A C 1
ATOM 665 O O . GLU A 1 81 ? 3.893 6.212 -24.680 1.00 77.62 81 GLU A O 1
ATOM 670 N N . GLU A 1 82 ? 4.860 6.039 -22.665 1.00 73.00 82 GLU A N 1
ATOM 671 C CA . GLU A 1 82 ? 5.992 6.897 -23.005 1.00 73.00 82 GLU A CA 1
ATOM 672 C C . GLU A 1 82 ? 6.882 6.276 -24.097 1.00 73.00 82 GLU A C 1
ATOM 674 O O . GLU A 1 82 ? 7.320 6.971 -25.016 1.00 73.00 82 GLU A O 1
ATOM 679 N N . ALA A 1 83 ? 7.113 4.961 -24.053 1.00 63.91 83 ALA A N 1
ATOM 680 C CA . ALA A 1 83 ? 7.861 4.252 -25.090 1.00 63.91 83 ALA A CA 1
ATOM 681 C C . ALA A 1 83 ? 7.161 4.325 -26.459 1.00 63.91 83 ALA A C 1
ATOM 683 O O . ALA A 1 83 ? 7.821 4.535 -27.478 1.00 63.91 83 ALA A O 1
ATOM 684 N N . LEU A 1 84 ? 5.829 4.211 -26.487 1.00 71.38 84 LEU A N 1
ATOM 685 C CA . LEU A 1 84 ? 5.030 4.394 -27.702 1.00 71.38 84 LEU A CA 1
ATOM 686 C C . LEU A 1 84 ? 5.093 5.838 -28.217 1.00 71.38 84 LEU A C 1
ATOM 688 O O . LEU A 1 84 ? 5.226 6.049 -29.421 1.00 71.38 84 LEU A O 1
ATOM 692 N N . ASN A 1 85 ? 5.054 6.828 -27.321 1.00 77.69 85 ASN A N 1
ATOM 693 C CA . ASN A 1 85 ? 5.201 8.244 -27.668 1.00 77.69 85 ASN A CA 1
ATOM 694 C C . ASN A 1 85 ? 6.554 8.520 -28.353 1.00 77.69 85 ASN A C 1
ATOM 696 O O . ASN A 1 85 ? 6.598 9.164 -29.402 1.00 77.69 85 ASN A O 1
ATOM 700 N N . ILE A 1 86 ? 7.644 7.963 -27.817 1.00 72.31 86 ILE A N 1
ATOM 701 C CA . ILE A 1 86 ? 8.985 8.071 -28.413 1.00 72.31 86 ILE A CA 1
ATOM 702 C C . ILE A 1 86 ? 9.051 7.341 -29.762 1.00 72.31 86 ILE A C 1
ATOM 704 O O . ILE A 1 86 ? 9.590 7.881 -30.726 1.00 72.31 86 ILE A O 1
ATOM 708 N N . ALA A 1 87 ? 8.473 6.139 -29.865 1.00 60.34 87 ALA A N 1
ATOM 709 C CA . ALA A 1 87 ? 8.423 5.384 -31.121 1.00 60.34 87 ALA A CA 1
ATOM 710 C C . ALA A 1 87 ? 7.644 6.122 -32.229 1.00 60.34 87 ALA A C 1
ATOM 712 O O . ALA A 1 87 ? 7.957 5.967 -33.407 1.00 60.34 87 ALA A O 1
ATOM 713 N N . GLY A 1 88 ? 6.672 6.959 -31.853 1.00 83.56 88 GLY A N 1
ATOM 714 C CA . GLY A 1 88 ? 5.952 7.866 -32.752 1.00 83.56 88 GLY A CA 1
ATOM 715 C C . GLY A 1 88 ? 6.743 9.106 -33.193 1.00 83.56 88 GLY A C 1
ATOM 716 O O . GLY A 1 88 ? 6.226 9.899 -33.976 1.00 83.56 88 GLY A O 1
ATOM 717 N N . GLY A 1 89 ? 7.980 9.287 -32.718 1.00 78.50 89 GLY A N 1
ATOM 718 C CA . GLY A 1 89 ? 8.843 10.421 -33.062 1.00 78.50 89 GLY A CA 1
ATOM 719 C C . GLY A 1 89 ? 8.616 11.675 -32.213 1.00 78.50 89 GLY A C 1
ATOM 720 O O . GLY A 1 89 ? 9.096 12.749 -32.575 1.00 78.50 89 GLY A O 1
ATOM 721 N N . HIS A 1 90 ? 7.888 11.567 -31.099 1.00 80.00 90 HIS A N 1
ATOM 722 C CA . HIS A 1 90 ? 7.679 12.676 -30.170 1.00 80.00 90 HIS A CA 1
ATOM 723 C C . HIS A 1 90 ? 8.805 12.762 -29.134 1.00 80.00 90 HIS A C 1
ATOM 725 O O . HIS A 1 90 ? 9.436 11.763 -28.787 1.00 80.00 90 HIS A O 1
ATOM 731 N N . GLU A 1 91 ? 9.044 13.965 -28.606 1.00 79.50 91 GLU A N 1
ATOM 732 C CA . GLU A 1 91 ? 10.054 14.152 -27.566 1.00 79.50 91 GLU A CA 1
ATOM 733 C C . GLU A 1 91 ? 9.688 13.408 -26.268 1.00 79.50 91 GLU A C 1
ATOM 735 O O . GLU A 1 91 ? 8.510 13.389 -25.878 1.00 79.50 91 GLU A O 1
ATOM 740 N N . PRO A 1 92 ? 10.687 12.835 -25.568 1.00 73.69 92 PRO A N 1
ATOM 741 C CA . PRO A 1 92 ? 10.489 12.239 -24.255 1.00 73.69 92 PRO A CA 1
ATOM 742 C C . PRO A 1 92 ? 10.020 13.292 -23.247 1.00 73.69 92 PRO A C 1
ATOM 744 O O . PRO A 1 92 ? 10.710 14.274 -22.967 1.00 73.69 92 PRO A O 1
ATOM 747 N N . LYS A 1 93 ? 8.857 13.058 -22.653 1.00 75.06 93 LYS A N 1
ATOM 748 C CA . LYS A 1 93 ? 8.303 13.809 -21.525 1.00 75.06 93 LYS A CA 1
ATOM 749 C C . LYS A 1 93 ? 8.905 13.337 -20.202 1.00 75.06 93 LYS A C 1
ATOM 751 O O . LYS A 1 93 ? 9.007 14.120 -19.257 1.00 75.06 93 LYS A O 1
ATOM 756 N N . LEU A 1 94 ? 9.323 12.073 -20.125 1.00 70.06 94 LEU A N 1
ATOM 757 C CA . LEU A 1 94 ? 9.961 11.491 -18.947 1.00 70.06 94 LEU A CA 1
ATOM 758 C C . LEU A 1 94 ? 11.489 11.473 -19.091 1.00 70.06 94 LEU A C 1
ATOM 760 O O . LEU A 1 94 ? 12.051 10.970 -20.062 1.00 70.06 94 LEU A O 1
ATOM 764 N N . LYS A 1 95 ? 12.199 11.969 -18.068 1.00 76.25 95 LYS A N 1
ATOM 765 C CA . LYS A 1 95 ? 13.662 11.838 -17.980 1.00 76.25 95 LYS A CA 1
ATOM 766 C C . LYS A 1 95 ? 14.029 10.409 -17.568 1.00 76.25 95 LYS A C 1
ATOM 768 O O . LYS A 1 95 ? 14.025 10.092 -16.379 1.00 76.25 95 LYS A O 1
ATOM 773 N N . ALA A 1 96 ? 14.377 9.574 -18.545 1.00 67.75 96 ALA A N 1
ATOM 774 C CA . ALA A 1 96 ? 14.646 8.142 -18.368 1.00 67.75 96 ALA A CA 1
ATOM 775 C C . ALA A 1 96 ? 15.660 7.803 -17.250 1.00 67.75 96 ALA A C 1
ATOM 777 O O . ALA A 1 96 ? 15.457 6.842 -16.509 1.00 67.75 96 ALA A O 1
ATOM 778 N N . ASP A 1 97 ? 16.713 8.609 -17.071 1.00 69.50 97 ASP A N 1
ATOM 779 C CA . ASP A 1 97 ? 17.718 8.418 -16.007 1.00 69.50 97 ASP A CA 1
ATOM 780 C C . ASP A 1 97 ? 17.142 8.634 -14.595 1.00 69.50 97 ASP A C 1
ATOM 782 O O . ASP A 1 97 ? 17.346 7.822 -13.690 1.00 69.50 97 ASP A O 1
ATOM 786 N N . ALA A 1 98 ? 16.366 9.705 -14.404 1.00 65.94 98 ALA A N 1
ATOM 787 C CA . ALA A 1 98 ? 15.718 9.985 -13.124 1.00 65.94 98 ALA A CA 1
ATOM 788 C C . ALA A 1 98 ? 14.666 8.917 -12.797 1.00 65.94 98 ALA A C 1
ATOM 790 O O . ALA A 1 98 ? 14.550 8.486 -11.651 1.00 65.94 98 ALA A O 1
ATOM 791 N N . LEU A 1 99 ? 13.945 8.450 -13.817 1.00 63.88 99 LEU A N 1
ATOM 792 C CA . LEU A 1 99 ? 12.930 7.417 -13.669 1.00 63.88 9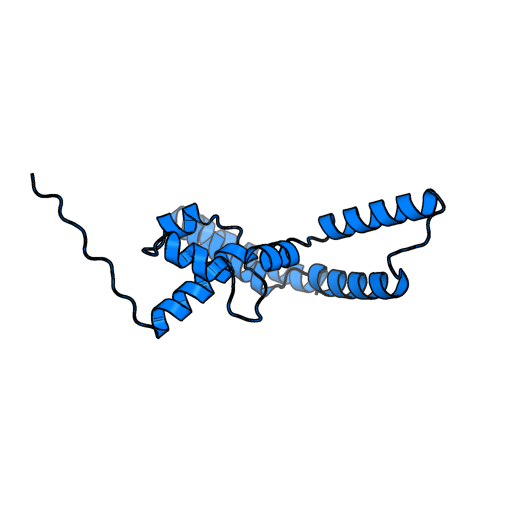9 LEU A CA 1
ATOM 793 C C . LEU A 1 99 ? 13.544 6.053 -13.337 1.00 63.88 99 LEU A C 1
ATOM 795 O O . LEU A 1 99 ? 13.064 5.396 -12.422 1.00 63.88 99 LEU A O 1
ATOM 799 N N . SER A 1 100 ? 14.658 5.677 -13.972 1.00 66.44 100 SER A N 1
ATOM 800 C CA . SER A 1 100 ? 15.393 4.443 -13.645 1.00 66.44 100 SER A CA 1
ATOM 801 C C . SER A 1 100 ? 15.884 4.429 -12.193 1.00 66.44 100 SER A C 1
ATOM 803 O O . SER A 1 100 ? 15.832 3.398 -11.529 1.00 66.44 100 SER A O 1
ATOM 805 N N . LYS A 1 101 ? 16.304 5.582 -11.654 1.00 66.12 101 LYS A N 1
ATOM 806 C CA . LYS A 1 101 ? 16.700 5.722 -10.240 1.00 66.12 101 LYS A CA 1
ATOM 807 C C . LYS A 1 101 ? 15.516 5.587 -9.282 1.00 66.12 101 LYS A C 1
ATOM 809 O O . LYS A 1 101 ? 15.655 4.964 -8.232 1.00 66.12 101 LYS A O 1
ATOM 814 N N . VAL A 1 102 ? 14.360 6.146 -9.642 1.00 58.88 102 VAL A N 1
ATOM 815 C CA . VAL A 1 102 ? 13.117 5.987 -8.870 1.00 58.88 102 VAL A CA 1
ATOM 816 C C . VAL A 1 102 ? 12.645 4.535 -8.913 1.00 58.88 102 VAL A C 1
ATOM 818 O O . VAL A 1 102 ? 12.313 3.989 -7.868 1.00 58.88 102 VAL A O 1
ATOM 821 N N . MET A 1 103 ? 12.692 3.882 -10.076 1.00 61.34 103 MET A N 1
ATOM 822 C CA . MET A 1 103 ? 12.362 2.463 -10.215 1.00 61.34 103 MET A CA 1
ATOM 823 C C . MET A 1 103 ? 13.302 1.578 -9.404 1.00 61.34 103 MET A C 1
ATOM 825 O O . MET A 1 103 ? 12.820 0.746 -8.660 1.00 61.34 103 MET A O 1
ATOM 829 N N . ALA A 1 104 ? 14.615 1.813 -9.433 1.00 63.06 104 ALA A N 1
ATOM 830 C CA . ALA A 1 104 ? 15.555 1.074 -8.591 1.00 63.06 104 ALA A CA 1
ATOM 831 C C . ALA A 1 104 ? 15.292 1.279 -7.085 1.00 63.06 104 ALA A C 1
ATOM 833 O O . ALA A 1 104 ? 15.498 0.368 -6.286 1.00 63.06 104 ALA A O 1
ATOM 834 N N . ALA A 1 105 ? 14.832 2.468 -6.678 1.00 55.12 105 ALA A N 1
ATOM 835 C CA . ALA A 1 105 ? 14.423 2.727 -5.300 1.00 55.12 105 ALA A CA 1
ATOM 836 C C . ALA A 1 105 ? 13.108 2.012 -4.944 1.00 55.12 105 ALA A C 1
ATOM 838 O O . ALA A 1 105 ? 13.006 1.482 -3.841 1.00 55.12 105 ALA A O 1
ATOM 839 N N . ILE A 1 106 ? 12.141 1.958 -5.867 1.00 52.50 106 ILE A N 1
ATOM 840 C CA . ILE A 1 106 ? 10.883 1.213 -5.716 1.00 52.50 106 ILE A CA 1
ATOM 841 C C . ILE A 1 106 ? 11.150 -0.291 -5.702 1.00 52.50 106 ILE A C 1
ATOM 843 O O . ILE A 1 106 ? 10.728 -0.939 -4.766 1.00 52.50 106 ILE A O 1
ATOM 847 N N . ASP A 1 107 ? 11.939 -0.842 -6.621 1.00 56.81 107 ASP A N 1
ATOM 848 C CA . ASP A 1 107 ? 12.341 -2.255 -6.634 1.00 56.81 107 ASP A CA 1
ATOM 849 C C . ASP A 1 107 ? 13.119 -2.639 -5.368 1.00 56.81 107 ASP A C 1
ATOM 851 O O . ASP A 1 107 ? 13.040 -3.769 -4.899 1.00 56.81 107 ASP A O 1
ATOM 855 N N . LYS A 1 108 ? 13.845 -1.701 -4.752 1.00 55.22 108 LYS A N 1
ATOM 856 C CA . LYS A 1 108 ? 14.482 -1.913 -3.444 1.00 55.22 108 LYS A CA 1
ATOM 857 C C . LYS A 1 108 ? 13.479 -1.897 -2.280 1.00 55.22 108 LYS A C 1
ATOM 859 O O . LYS A 1 108 ? 13.757 -2.489 -1.240 1.00 55.22 108 LYS A O 1
ATOM 864 N N . LEU A 1 109 ? 12.341 -1.221 -2.440 1.00 48.09 109 LEU A N 1
ATOM 865 C CA . LEU A 1 109 ? 11.227 -1.195 -1.485 1.00 48.09 109 LEU A CA 1
ATOM 866 C C . LEU A 1 109 ? 10.257 -2.378 -1.690 1.00 48.09 109 LEU A C 1
ATOM 868 O O . LEU A 1 109 ? 9.739 -2.899 -0.708 1.00 48.09 109 LEU A O 1
ATOM 872 N N . ASP A 1 110 ? 10.065 -2.817 -2.936 1.00 52.00 110 ASP A N 1
ATOM 873 C CA . ASP A 1 110 ? 9.152 -3.882 -3.375 1.00 52.00 110 ASP A CA 1
ATOM 874 C C . ASP A 1 110 ? 9.830 -5.255 -3.470 1.00 52.00 110 ASP A C 1
ATOM 876 O O . ASP A 1 110 ? 9.168 -6.285 -3.346 1.00 52.00 110 ASP A O 1
ATOM 880 N N . GLY A 1 111 ? 11.155 -5.300 -3.639 1.00 53.31 111 GLY A N 1
ATOM 881 C CA . GLY A 1 111 ? 11.939 -6.531 -3.783 1.00 53.31 111 GLY A CA 1
ATOM 882 C C . GLY A 1 111 ? 11.924 -7.427 -2.546 1.00 53.31 111 GLY A C 1
ATOM 883 O O . GLY A 1 111 ? 12.326 -8.584 -2.618 1.00 53.31 111 GLY A O 1
ATOM 884 N N . THR A 1 112 ? 11.413 -6.924 -1.421 1.00 55.41 112 THR A N 1
ATOM 885 C CA . THR A 1 112 ? 11.102 -7.727 -0.241 1.00 55.41 112 THR A CA 1
ATOM 886 C C . THR A 1 112 ? 9.850 -7.216 0.449 1.00 55.41 112 THR A C 1
ATOM 888 O O . THR A 1 112 ? 9.847 -6.155 1.072 1.00 55.41 112 THR A O 1
ATOM 891 N N . VAL A 1 113 ? 8.788 -8.026 0.465 1.00 63.12 113 VAL A N 1
ATOM 892 C CA . VAL A 1 113 ? 7.754 -7.855 1.491 1.00 63.12 113 VAL A CA 1
ATOM 893 C C . VAL A 1 113 ? 8.456 -7.969 2.842 1.00 63.12 113 VAL A C 1
ATOM 895 O O . VAL A 1 113 ? 9.075 -8.993 3.136 1.00 63.12 113 VAL A O 1
ATOM 898 N N . ASN A 1 114 ? 8.398 -6.901 3.641 1.00 64.88 114 ASN A N 1
ATOM 899 C CA . ASN A 1 114 ? 9.060 -6.831 4.939 1.00 64.88 114 ASN A CA 1
ATOM 900 C C . ASN A 1 114 ? 8.708 -8.085 5.772 1.00 64.88 114 ASN A C 1
ATOM 902 O O . ASN A 1 114 ? 7.518 -8.358 5.961 1.00 64.88 114 ASN A O 1
ATOM 906 N N . PRO A 1 115 ? 9.688 -8.830 6.320 1.00 65.31 115 PRO A N 1
ATOM 907 C CA . PRO A 1 115 ? 9.420 -10.047 7.090 1.00 65.31 115 PRO A CA 1
ATOM 908 C C . PRO A 1 115 ? 8.447 -9.845 8.256 1.00 65.31 115 PRO A C 1
ATOM 910 O O . PRO A 1 115 ? 7.735 -10.772 8.637 1.00 65.31 115 PRO A O 1
ATOM 913 N N . ARG A 1 116 ? 8.354 -8.625 8.807 1.00 62.41 116 ARG A N 1
ATOM 914 C CA . ARG A 1 116 ? 7.351 -8.280 9.826 1.00 62.41 116 ARG A CA 1
ATOM 915 C C . ARG A 1 116 ? 5.924 -8.311 9.283 1.00 62.41 116 ARG A C 1
ATOM 917 O O . ARG A 1 116 ? 5.029 -8.735 10.005 1.00 62.41 116 ARG A O 1
ATOM 924 N N . VAL A 1 117 ? 5.709 -7.891 8.037 1.00 73.25 117 VAL A N 1
ATOM 925 C CA . VAL A 1 117 ? 4.394 -7.926 7.375 1.00 73.25 117 VAL A CA 1
ATOM 926 C C . VAL A 1 117 ? 3.978 -9.371 7.117 1.00 73.25 117 VAL A C 1
ATOM 928 O O . VAL A 1 117 ? 2.855 -9.742 7.444 1.00 73.25 117 VAL A O 1
ATOM 931 N N . ILE A 1 118 ? 4.897 -10.211 6.630 1.00 79.44 118 ILE A N 1
ATOM 932 C CA . ILE A 1 118 ? 4.642 -11.648 6.437 1.00 79.44 118 ILE A CA 1
ATOM 933 C C . ILE A 1 118 ? 4.357 -12.321 7.777 1.00 79.44 118 ILE A C 1
ATOM 935 O O . ILE A 1 118 ? 3.372 -13.040 7.904 1.00 79.44 118 ILE A O 1
ATOM 939 N N . SER A 1 119 ? 5.173 -12.047 8.797 1.00 75.62 119 SER A N 1
ATOM 940 C CA . SER A 1 119 ? 4.973 -12.590 10.141 1.00 75.62 119 SER A CA 1
ATOM 941 C C . SER A 1 119 ? 3.607 -12.194 10.703 1.00 75.62 119 SER A C 1
ATOM 943 O O . SER A 1 119 ? 2.850 -13.053 11.150 1.00 75.62 119 SER A O 1
ATOM 945 N N . SER A 1 120 ? 3.227 -10.919 10.581 1.00 74.94 120 SER A N 1
ATOM 946 C CA . SER A 1 120 ? 1.920 -10.432 11.027 1.00 74.94 120 SER A CA 1
ATOM 947 C C . SER A 1 120 ? 0.756 -11.075 10.268 1.00 74.94 120 SER A C 1
ATOM 949 O O . SER A 1 120 ? -0.254 -11.397 10.891 1.00 74.94 120 SER A O 1
ATOM 951 N N . ALA A 1 121 ? 0.879 -11.285 8.954 1.00 82.94 121 ALA A N 1
ATOM 952 C CA . ALA A 1 121 ? -0.145 -11.947 8.148 1.00 82.94 121 ALA A CA 1
ATOM 953 C C . ALA A 1 121 ? -0.295 -13.430 8.523 1.00 82.94 121 ALA A C 1
ATOM 955 O O . ALA A 1 121 ? -1.415 -13.902 8.716 1.00 82.94 121 ALA A O 1
ATOM 956 N N . LEU A 1 122 ? 0.821 -14.147 8.699 1.00 88.75 122 LEU A N 1
ATOM 957 C CA . LEU A 1 122 ? 0.819 -15.545 9.136 1.00 88.75 122 LEU A CA 1
ATOM 958 C C . LEU A 1 122 ? 0.245 -15.694 10.546 1.00 88.75 122 LEU A C 1
ATOM 960 O O . LEU A 1 122 ? -0.560 -16.589 10.767 1.00 88.75 122 LEU A O 1
ATOM 964 N N . MET A 1 123 ? 0.587 -14.799 11.478 1.00 83.81 123 MET A N 1
ATOM 965 C CA . MET A 1 123 ? 0.003 -14.795 12.823 1.00 83.81 123 MET A CA 1
ATOM 966 C C . MET A 1 123 ? -1.497 -14.505 12.784 1.00 83.81 123 MET A C 1
ATOM 968 O O . MET A 1 123 ? -2.259 -15.191 13.453 1.00 83.81 123 MET A O 1
ATOM 972 N N . SER A 1 124 ? -1.941 -13.531 11.984 1.00 86.06 124 SER A N 1
ATOM 973 C CA . SER A 1 124 ? -3.369 -13.226 11.837 1.00 86.06 124 SER A CA 1
ATOM 974 C C . SER A 1 124 ? -4.147 -14.408 11.257 1.00 86.06 124 SER A C 1
ATOM 976 O O . SER A 1 124 ? -5.230 -14.721 11.744 1.00 86.06 124 SER A O 1
ATOM 978 N N . PHE A 1 125 ? -3.588 -15.083 10.248 1.00 90.44 125 PHE A N 1
ATOM 979 C CA . PHE A 1 125 ? -4.152 -16.315 9.699 1.00 90.44 125 PHE A CA 1
ATOM 980 C C . PHE A 1 125 ? -4.190 -17.430 10.750 1.00 90.44 125 PHE A C 1
ATOM 982 O O . PHE A 1 125 ? -5.214 -18.085 10.913 1.00 90.44 125 PHE A O 1
ATOM 989 N N . ASN A 1 126 ? -3.097 -17.627 11.493 1.00 89.38 126 ASN A N 1
ATOM 990 C CA . ASN A 1 126 ? -3.013 -18.676 12.503 1.00 89.38 126 ASN A CA 1
ATOM 991 C C . ASN A 1 126 ? -3.990 -18.436 13.658 1.00 89.38 126 ASN A C 1
ATOM 993 O O . ASN A 1 126 ? -4.606 -19.381 14.127 1.00 89.38 126 ASN A O 1
ATOM 997 N N . ASN A 1 127 ? -4.171 -17.183 14.078 1.00 88.62 127 ASN A N 1
ATOM 998 C CA . ASN A 1 127 ? -5.130 -16.811 15.117 1.00 88.62 127 ASN A CA 1
ATOM 999 C C . ASN A 1 127 ? -6.570 -17.093 14.681 1.00 88.62 127 ASN A C 1
ATOM 1001 O O . ASN A 1 127 ? -7.325 -17.672 15.446 1.00 88.62 127 ASN A O 1
ATOM 1005 N N . TRP A 1 128 ? -6.928 -16.761 13.438 1.00 95.62 128 TRP A N 1
ATOM 1006 C CA . TRP A 1 128 ? -8.220 -17.159 12.874 1.00 95.62 128 TRP A CA 1
ATOM 1007 C C . TRP A 1 128 ? -8.373 -18.687 12.802 1.00 95.62 128 TRP A C 1
ATOM 1009 O O . TRP A 1 128 ? -9.443 -19.221 13.079 1.00 95.62 128 TRP A O 1
ATOM 1019 N N . LEU A 1 129 ? -7.297 -19.411 12.474 1.00 93.44 129 LEU A N 1
ATOM 1020 C CA . LEU A 1 129 ? -7.317 -20.871 12.421 1.00 93.44 129 LEU A CA 1
ATOM 1021 C C . LEU A 1 129 ? -7.480 -21.508 13.808 1.00 93.44 129 LEU A C 1
ATOM 1023 O O . LEU A 1 129 ? -8.106 -22.558 13.895 1.00 93.44 129 LEU A O 1
ATOM 1027 N N . VAL A 1 130 ? -6.983 -20.883 14.882 1.00 91.69 130 VAL A N 1
ATOM 1028 C CA . VAL A 1 130 ? -7.214 -21.347 16.264 1.00 91.69 130 VAL A CA 1
ATOM 1029 C C . VAL A 1 130 ? -8.709 -21.416 16.578 1.00 91.69 130 VAL A C 1
ATOM 1031 O O . VAL A 1 130 ? -9.137 -22.369 17.221 1.00 91.69 130 VAL A O 1
ATOM 1034 N N . ASP A 1 131 ? -9.506 -20.467 16.085 1.00 91.56 131 ASP A N 1
ATOM 1035 C CA . ASP A 1 131 ? -10.953 -20.438 16.328 1.00 91.56 131 ASP A CA 1
ATOM 1036 C C . ASP A 1 131 ? -11.718 -21.539 15.563 1.00 91.56 131 ASP A C 1
ATOM 1038 O O . ASP A 1 131 ? -12.844 -21.879 15.928 1.00 91.56 131 ASP A O 1
ATOM 1042 N N . ILE A 1 132 ? -11.122 -22.112 14.510 1.00 94.81 132 ILE A N 1
ATOM 1043 C CA . ILE A 1 132 ? -11.742 -23.133 13.645 1.00 94.81 132 ILE A CA 1
ATOM 1044 C C . ILE A 1 132 ? -11.229 -24.538 13.968 1.00 94.81 132 ILE A C 1
ATOM 1046 O O . ILE A 1 132 ? -12.012 -25.476 14.097 1.00 94.81 132 ILE A O 1
ATOM 1050 N N . ASP A 1 133 ? -9.908 -24.690 14.040 1.00 93.75 133 ASP A N 1
ATOM 1051 C CA . ASP A 1 133 ? -9.206 -25.957 14.228 1.00 93.75 133 ASP A CA 1
ATOM 1052 C C . ASP A 1 133 ? -7.883 -25.715 14.991 1.00 93.75 133 ASP A C 1
ATOM 1054 O O . ASP A 1 133 ? -6.818 -25.510 14.389 1.00 93.75 133 ASP A O 1
ATOM 1058 N N . PRO A 1 134 ? -7.929 -25.750 16.337 1.00 91.44 134 PRO A N 1
ATOM 1059 C CA . PRO A 1 134 ? -6.757 -25.531 17.182 1.00 91.44 134 PRO A CA 1
ATOM 1060 C C . PRO A 1 134 ? -5.614 -26.523 16.927 1.00 91.44 134 PRO A C 1
ATOM 1062 O O . PRO A 1 134 ? -4.442 -26.178 17.097 1.00 91.44 134 PRO A O 1
ATOM 1065 N N . ALA A 1 135 ? -5.934 -27.759 16.526 1.00 92.19 135 ALA A N 1
ATOM 1066 C CA . ALA A 1 135 ? -4.930 -28.787 16.272 1.00 92.19 135 ALA A CA 1
ATOM 1067 C C . ALA A 1 135 ? -4.105 -28.430 15.030 1.00 92.19 135 ALA A C 1
ATOM 1069 O O . ALA A 1 135 ? -2.873 -28.400 15.094 1.00 92.19 135 ALA A O 1
ATOM 1070 N N . LYS A 1 136 ? -4.771 -28.035 13.937 1.00 91.50 136 LYS A N 1
ATOM 1071 C CA . LYS A 1 136 ? -4.083 -27.569 12.724 1.00 91.50 136 LYS A CA 1
ATOM 1072 C C . LYS A 1 136 ? -3.326 -26.264 12.928 1.00 91.50 136 LYS A C 1
ATOM 1074 O O . LYS A 1 136 ? -2.239 -26.110 12.374 1.00 91.50 136 LYS A O 1
ATOM 1079 N N . ALA A 1 137 ? -3.843 -25.340 13.738 1.00 89.06 137 ALA A N 1
ATOM 1080 C CA . ALA A 1 137 ? -3.121 -24.110 14.070 1.00 89.06 137 ALA A CA 1
ATOM 1081 C C . ALA A 1 137 ? -1.769 -24.404 14.749 1.00 89.06 137 ALA A C 1
ATOM 1083 O O . ALA A 1 137 ? -0.735 -23.820 14.402 1.00 89.06 137 ALA A O 1
ATOM 1084 N N . ASN A 1 138 ? -1.742 -25.368 15.673 1.00 89.00 138 ASN A N 1
ATOM 1085 C CA . ASN A 1 138 ? -0.500 -25.809 16.305 1.00 89.00 138 ASN A CA 1
ATOM 1086 C C . ASN A 1 138 ? 0.464 -26.464 15.306 1.00 89.00 138 ASN A C 1
ATOM 1088 O O . ASN A 1 138 ? 1.656 -26.148 15.317 1.00 89.00 138 ASN A O 1
ATOM 1092 N N . GLU A 1 139 ? -0.033 -27.317 14.406 1.00 91.56 139 GLU A N 1
ATOM 1093 C CA . GLU A 1 139 ? 0.791 -27.930 13.356 1.00 91.56 139 GLU A CA 1
ATOM 1094 C C . GLU A 1 139 ? 1.402 -26.877 12.414 1.00 91.56 139 GLU A C 1
ATOM 1096 O O . GLU A 1 139 ? 2.607 -26.893 12.140 1.00 91.56 139 GLU A O 1
ATOM 1101 N N . PHE A 1 140 ? 0.604 -25.903 11.968 1.00 89.50 140 PHE A N 1
ATOM 1102 C CA . PHE A 1 140 ? 1.036 -24.854 11.041 1.00 89.50 140 PHE A CA 1
ATOM 1103 C C . PHE A 1 140 ? 1.989 -23.831 11.650 1.00 89.50 140 PHE A C 1
ATOM 1105 O O . PHE A 1 140 ? 2.842 -23.304 10.932 1.00 89.50 140 PHE A O 1
ATOM 1112 N N . THR A 1 141 ? 1.957 -23.630 12.967 1.00 87.50 141 THR A N 1
ATOM 1113 C CA . THR A 1 141 ? 2.895 -22.736 13.666 1.00 87.50 141 THR A CA 1
ATOM 1114 C C . THR A 1 141 ? 4.363 -23.112 13.405 1.00 87.50 141 THR A C 1
ATOM 1116 O O . THR A 1 141 ? 5.240 -22.242 13.339 1.00 87.50 141 THR A O 1
ATOM 1119 N N . LYS A 1 142 ? 4.665 -24.409 13.238 1.00 89.38 142 LYS A N 1
ATOM 1120 C CA . LYS A 1 142 ? 6.013 -24.883 12.881 1.00 89.38 142 LYS A CA 1
ATOM 1121 C C . LYS A 1 142 ? 6.393 -24.463 11.459 1.00 89.38 142 LYS A C 1
ATOM 1123 O O . LYS A 1 142 ? 7.469 -23.902 11.252 1.00 89.38 142 LYS A O 1
ATOM 1128 N N . PHE A 1 143 ? 5.512 -24.707 10.492 1.00 91.19 143 PHE A N 1
ATOM 1129 C CA . PHE A 1 143 ? 5.765 -24.413 9.080 1.00 91.19 143 PHE A CA 1
ATOM 1130 C C . PHE A 1 143 ? 5.847 -22.910 8.803 1.00 91.19 143 PHE A C 1
ATOM 1132 O O . PHE A 1 143 ? 6.694 -22.482 8.026 1.00 91.19 143 PHE A O 1
ATOM 1139 N N . GLN A 1 144 ? 5.053 -22.096 9.500 1.00 88.56 144 GLN A N 1
ATOM 1140 C CA . GLN A 1 144 ? 5.117 -20.634 9.424 1.00 88.56 144 GLN A CA 1
ATOM 1141 C C . GLN A 1 144 ? 6.488 -20.099 9.855 1.00 88.56 144 GLN A C 1
ATOM 1143 O O . GLN A 1 144 ? 7.063 -19.255 9.171 1.00 88.56 144 GLN A O 1
ATOM 1148 N N . ARG A 1 145 ? 7.054 -20.630 10.950 1.00 85.88 145 ARG A N 1
ATOM 1149 C CA . ARG A 1 145 ? 8.415 -20.284 11.392 1.00 85.88 145 ARG A CA 1
ATOM 1150 C C . ARG A 1 145 ? 9.474 -20.688 10.368 1.00 85.88 145 ARG A C 1
ATOM 1152 O O . ARG A 1 145 ? 10.342 -19.880 10.052 1.00 85.88 145 ARG A O 1
ATOM 1159 N N . MET A 1 146 ? 9.379 -21.905 9.831 1.00 88.00 146 MET A N 1
ATOM 1160 C CA . MET A 1 146 ? 10.305 -22.391 8.801 1.00 88.00 146 MET A CA 1
ATOM 1161 C C . MET A 1 146 ? 10.242 -21.536 7.531 1.00 88.00 146 MET A C 1
ATOM 1163 O O . MET A 1 146 ? 11.278 -21.163 6.986 1.00 88.00 146 MET A O 1
ATOM 1167 N N . TYR A 1 147 ? 9.035 -21.180 7.089 1.00 88.62 147 TYR A N 1
ATOM 1168 C CA . TYR A 1 147 ? 8.830 -20.326 5.926 1.00 88.62 147 TYR A CA 1
ATOM 1169 C C . TYR A 1 147 ? 9.388 -18.917 6.144 1.00 88.62 147 TYR A C 1
ATOM 1171 O O . TYR A 1 147 ? 10.100 -18.415 5.282 1.00 88.62 147 TYR A O 1
ATOM 1179 N N . LEU A 1 148 ? 9.140 -18.299 7.306 1.00 82.06 148 LEU A N 1
ATOM 1180 C CA . LEU A 1 148 ? 9.707 -16.986 7.637 1.00 82.06 148 LEU A CA 1
ATOM 1181 C C . LEU A 1 148 ? 11.236 -17.000 7.608 1.00 82.06 148 LEU A C 1
ATOM 1183 O O . LEU A 1 148 ? 11.845 -16.084 7.063 1.00 82.06 148 LEU A O 1
ATOM 1187 N N . GLN A 1 149 ? 11.857 -18.045 8.155 1.00 82.75 149 GLN A N 1
ATOM 1188 C CA . GLN A 1 149 ? 13.310 -18.190 8.147 1.00 82.75 149 GLN A CA 1
ATOM 1189 C C . GLN A 1 149 ? 13.864 -18.373 6.727 1.00 82.75 149 GLN A C 1
ATOM 1191 O O . GLN A 1 149 ? 14.848 -17.729 6.368 1.00 82.75 149 GLN A O 1
ATOM 1196 N N . HIS A 1 150 ? 13.216 -19.203 5.903 1.00 83.44 150 HIS A N 1
ATOM 1197 C CA . HIS A 1 150 ? 13.575 -19.371 4.494 1.00 83.44 150 HIS A CA 1
ATOM 1198 C C . HIS A 1 150 ? 13.427 -18.062 3.708 1.00 83.44 150 HIS A C 1
ATOM 1200 O O . HIS A 1 150 ? 14.324 -17.693 2.953 1.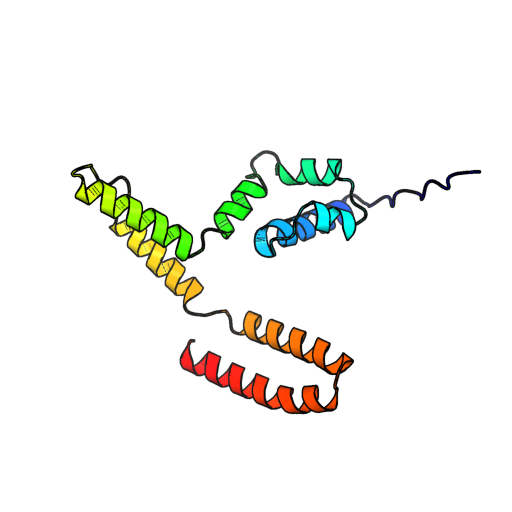00 83.44 150 HIS A O 1
ATOM 1206 N N . TYR A 1 151 ? 12.330 -17.336 3.923 1.00 77.94 151 TYR A N 1
ATOM 1207 C CA . TYR A 1 151 ? 12.051 -16.073 3.253 1.00 77.94 151 TYR A CA 1
ATOM 1208 C C . TYR A 1 151 ? 13.095 -15.002 3.602 1.00 77.94 151 TYR A C 1
ATOM 1210 O O . TYR A 1 151 ? 13.650 -14.378 2.702 1.00 77.94 151 TYR A O 1
ATOM 1218 N N . ILE A 1 152 ? 13.419 -14.842 4.892 1.00 72.31 152 ILE A N 1
ATOM 1219 C CA . ILE A 1 152 ? 14.479 -13.928 5.349 1.00 72.31 152 ILE A CA 1
ATOM 1220 C C . ILE A 1 152 ? 15.818 -14.297 4.706 1.00 72.31 152 ILE A C 1
ATOM 1222 O O . ILE A 1 152 ? 16.505 -13.424 4.208 1.00 72.31 152 ILE A O 1
ATOM 1226 N N . SER A 1 153 ? 16.173 -15.583 4.670 1.00 71.81 153 SER A N 1
ATOM 1227 C CA . SER A 1 153 ? 17.453 -16.034 4.108 1.00 71.81 153 SER A CA 1
ATOM 1228 C C . SER A 1 153 ? 17.565 -15.901 2.585 1.00 71.81 153 SER A C 1
ATOM 1230 O O . SER A 1 153 ? 18.678 -15.953 2.070 1.00 71.81 153 SER A O 1
ATOM 1232 N N . THR A 1 154 ? 16.444 -15.856 1.864 1.00 68.44 154 THR A N 1
ATOM 1233 C CA . THR A 1 154 ? 16.427 -15.928 0.391 1.00 68.44 154 THR A CA 1
ATOM 1234 C C . THR A 1 154 ? 16.231 -14.560 -0.241 1.00 68.44 154 THR A C 1
ATOM 1236 O O . THR A 1 154 ? 16.764 -14.301 -1.317 1.00 68.44 154 THR A O 1
ATOM 1239 N N . PHE A 1 155 ? 15.451 -13.697 0.408 1.00 60.31 155 PHE A N 1
ATOM 1240 C CA . PHE A 1 155 ? 15.045 -12.423 -0.170 1.00 60.31 155 PHE A CA 1
ATOM 1241 C C . PHE A 1 155 ? 15.643 -11.216 0.562 1.00 60.31 155 PHE A C 1
ATOM 1243 O O . PHE A 1 155 ? 15.677 -10.144 -0.031 1.00 60.31 155 PHE A O 1
ATOM 1250 N N . GLN A 1 156 ? 16.143 -11.369 1.795 1.00 51.94 156 GLN A N 1
ATOM 1251 C CA . GLN A 1 156 ? 16.716 -10.284 2.602 1.00 51.94 156 GLN A CA 1
ATOM 1252 C C . GLN A 1 156 ? 18.245 -10.349 2.681 1.00 51.94 156 GLN A C 1
ATOM 1254 O O . GLN A 1 156 ? 18.854 -9.256 2.725 1.00 51.94 156 GLN A O 1
#

Organism: NCBI:txid1640674

Sequence (156 aa):
MAKKTAGKKEWTKKELERIRSLMEDLYINKSYSLAQLIGEWDVSAQTLAKWKKGKPGEKTWDERKAFNDLTPIKLREVLLEEALNIAGGHEPKLKADALSKVMAAIDKLDGTVNPRVISSALMSFNNWLVDIDPAKANEFTKFQRMYLQHYISTFQ

Radius of gyration: 22.66 Å; chains: 1; bounding box: 63×52×55 Å